Protein AF-A0A7V5C8H9-F1 (afdb_monomer_lite)

Structure (mmCIF, N/CA/C/O backbone):
data_AF-A0A7V5C8H9-F1
#
_entry.id   AF-A0A7V5C8H9-F1
#
loop_
_atom_site.group_PDB
_atom_site.id
_atom_site.type_symbol
_atom_site.label_atom_id
_atom_site.label_alt_id
_atom_site.label_comp_id
_atom_site.label_asym_id
_atom_site.label_entity_id
_atom_site.label_seq_id
_atom_site.pdbx_PDB_ins_code
_atom_site.Cartn_x
_atom_site.Cartn_y
_atom_site.Cartn_z
_atom_site.occupancy
_atom_site.B_iso_or_equiv
_atom_site.auth_seq_id
_atom_site.auth_comp_id
_atom_site.auth_asym_id
_atom_site.auth_atom_id
_atom_site.pdbx_PDB_model_num
ATOM 1 N N . MET A 1 1 ? -12.593 -4.363 -26.455 1.00 60.62 1 MET A N 1
ATOM 2 C CA . MET A 1 1 ? -13.608 -4.152 -25.395 1.00 60.62 1 MET A CA 1
ATOM 3 C C . MET A 1 1 ? -13.536 -5.195 -24.271 1.00 60.62 1 MET A C 1
ATOM 5 O O . MET A 1 1 ? -13.780 -4.804 -23.142 1.00 60.62 1 MET A O 1
ATOM 9 N N . GLY A 1 2 ? -13.136 -6.458 -24.508 1.00 65.38 2 GLY A N 1
ATOM 10 C CA . GLY A 1 2 ? -12.984 -7.467 -23.434 1.00 65.38 2 GLY A CA 1
ATOM 11 C C . GLY A 1 2 ? -11.867 -7.191 -22.411 1.00 65.38 2 GLY A C 1
ATOM 12 O O . GLY A 1 2 ? -12.106 -7.283 -21.214 1.00 65.38 2 GLY A O 1
ATOM 13 N N . ALA A 1 3 ? -10.695 -6.729 -22.864 1.00 66.19 3 ALA A N 1
ATOM 14 C CA . ALA A 1 3 ? -9.530 -6.504 -21.995 1.00 66.19 3 ALA A CA 1
ATOM 15 C C . ALA A 1 3 ? -9.757 -5.472 -20.870 1.00 66.19 3 ALA A C 1
ATOM 17 O O . ALA A 1 3 ? -9.165 -5.572 -19.801 1.00 66.19 3 ALA A O 1
ATOM 18 N N . LEU A 1 4 ? -10.635 -4.486 -21.088 1.00 79.62 4 LEU A N 1
ATOM 19 C CA . LEU A 1 4 ? -10.990 -3.520 -20.046 1.00 79.62 4 LEU A CA 1
ATOM 20 C C . LEU A 1 4 ? -11.759 -4.206 -18.919 1.00 79.62 4 LEU A C 1
ATOM 22 O O . LEU A 1 4 ? -11.449 -3.985 -17.759 1.00 79.62 4 LEU A O 1
ATOM 26 N N . VAL A 1 5 ? -12.725 -5.064 -19.246 1.00 85.62 5 VAL A N 1
ATOM 27 C CA . VAL A 1 5 ? -13.503 -5.785 -18.234 1.00 85.62 5 VAL A CA 1
ATOM 28 C C . VAL A 1 5 ? -12.611 -6.774 -17.483 1.00 85.62 5 VAL A C 1
ATOM 30 O O . VAL A 1 5 ? -12.668 -6.815 -16.262 1.00 85.62 5 VAL A O 1
ATOM 33 N N . GLU A 1 6 ? -11.733 -7.501 -18.174 1.00 86.81 6 GLU A N 1
ATOM 34 C CA . GLU A 1 6 ? -10.829 -8.476 -17.541 1.00 86.81 6 GLU A CA 1
ATOM 35 C C . GLU A 1 6 ? -9.811 -7.843 -16.584 1.00 86.81 6 GLU A C 1
ATOM 37 O O . GLU A 1 6 ? -9.494 -8.440 -15.559 1.00 86.81 6 GLU A O 1
ATOM 42 N N . ILE A 1 7 ? -9.319 -6.636 -16.882 1.00 86.88 7 ILE A N 1
ATOM 43 C CA . ILE A 1 7 ? -8.300 -5.965 -16.058 1.00 86.88 7 ILE A CA 1
ATOM 44 C C . ILE A 1 7 ? -8.938 -5.062 -14.996 1.00 86.88 7 ILE A C 1
ATOM 46 O O . ILE A 1 7 ? -8.483 -5.023 -13.855 1.00 86.88 7 ILE A O 1
ATOM 50 N N . ILE A 1 8 ? -9.994 -4.324 -15.343 1.00 90.69 8 ILE A N 1
ATOM 51 C CA . ILE A 1 8 ? -10.571 -3.292 -14.471 1.00 90.69 8 ILE A CA 1
ATOM 52 C C . ILE A 1 8 ? -11.517 -3.908 -13.438 1.00 90.69 8 ILE A C 1
ATOM 54 O O . ILE A 1 8 ? -11.456 -3.542 -12.265 1.00 90.69 8 ILE A O 1
ATOM 58 N N . LEU A 1 9 ? -12.362 -4.866 -13.834 1.00 92.81 9 LEU A N 1
ATOM 59 C CA . LEU A 1 9 ? -13.318 -5.508 -12.927 1.00 92.81 9 LEU A CA 1
ATOM 60 C C . LEU A 1 9 ? -12.660 -6.086 -11.658 1.00 92.81 9 LEU A C 1
ATOM 62 O O . LEU A 1 9 ? -13.144 -5.766 -10.570 1.00 92.81 9 LEU A O 1
ATOM 66 N N . PRO A 1 10 ? -11.566 -6.875 -11.723 1.00 93.12 10 PRO A N 1
ATOM 67 C CA . PRO A 1 10 ? -10.944 -7.407 -10.512 1.00 93.12 10 PRO A CA 1
ATOM 68 C C . PRO A 1 10 ? -10.382 -6.307 -9.605 1.00 93.12 10 PRO A C 1
ATOM 70 O O . PRO A 1 10 ? -10.499 -6.416 -8.387 1.00 93.12 10 PRO A O 1
ATOM 73 N N . VAL A 1 11 ? -9.847 -5.215 -10.164 1.00 94.75 11 VAL A N 1
ATOM 74 C CA . VAL A 1 11 ? -9.372 -4.073 -9.364 1.00 94.75 11 VAL A CA 1
ATOM 75 C C . VAL A 1 11 ? -10.534 -3.439 -8.596 1.00 94.75 11 VAL A C 1
ATOM 77 O O . VAL A 1 11 ? -10.428 -3.217 -7.390 1.00 94.75 11 VAL A O 1
ATOM 80 N N . PHE A 1 12 ? -11.674 -3.220 -9.255 1.00 94.19 12 PHE A N 1
ATOM 81 C CA . PHE A 1 12 ? -12.871 -2.696 -8.592 1.00 94.19 12 PHE A CA 1
ATOM 82 C C . PHE A 1 12 ? -13.431 -3.649 -7.530 1.00 94.19 12 PHE A C 1
ATOM 84 O O . PHE A 1 12 ? -13.884 -3.182 -6.486 1.00 94.19 12 PHE A O 1
ATOM 91 N N . LEU A 1 13 ? -13.364 -4.968 -7.743 1.00 95.44 13 LEU A N 1
ATOM 92 C CA . LEU A 1 13 ? -13.762 -5.952 -6.731 1.00 95.44 13 LEU A CA 1
ATOM 93 C C . LEU A 1 13 ? -12.880 -5.873 -5.479 1.00 95.44 13 LEU A C 1
ATOM 95 O O . LEU A 1 13 ? -13.404 -5.894 -4.366 1.00 95.44 13 LEU A O 1
ATOM 99 N N . VAL A 1 14 ? -11.561 -5.727 -5.644 1.00 95.06 14 VAL A N 1
ATOM 100 C CA . VAL A 1 14 ? -10.624 -5.566 -4.519 1.00 95.06 14 VAL A CA 1
ATOM 101 C C . VAL A 1 14 ? -10.914 -4.277 -3.744 1.00 95.06 14 VAL A C 1
ATOM 103 O O . VAL A 1 14 ? -10.994 -4.303 -2.514 1.00 95.06 14 VAL A O 1
ATOM 106 N N . VAL A 1 15 ? -11.141 -3.160 -4.444 1.00 94.12 15 VAL A N 1
ATOM 107 C CA . VAL A 1 15 ? -11.499 -1.878 -3.810 1.00 94.12 15 VAL A CA 1
ATOM 108 C C . VAL A 1 15 ? -12.837 -1.984 -3.067 1.00 94.12 15 VAL A C 1
ATOM 110 O O . VAL A 1 15 ? -12.940 -1.561 -1.914 1.00 94.12 15 VAL A O 1
ATOM 113 N N . GLY A 1 16 ? -13.848 -2.598 -3.686 1.00 95.44 16 GLY A N 1
ATOM 114 C CA . GLY A 1 16 ? -15.160 -2.816 -3.075 1.00 95.44 16 GLY A CA 1
ATOM 115 C C . GLY A 1 16 ? -15.095 -3.697 -1.825 1.00 95.44 16 GLY A C 1
ATOM 116 O O . GLY A 1 16 ? -15.741 -3.396 -0.822 1.00 95.44 16 GLY A O 1
ATOM 117 N N . PHE A 1 17 ? -14.263 -4.740 -1.838 1.00 95.50 17 PHE A N 1
ATOM 118 C CA . PHE A 1 17 ? -14.013 -5.565 -0.657 1.00 95.50 17 PHE A CA 1
ATOM 119 C C . PHE A 1 17 ? -13.394 -4.751 0.489 1.00 95.50 17 PHE A C 1
ATOM 121 O O . PHE A 1 17 ? -13.872 -4.837 1.621 1.00 95.50 17 PHE A O 1
ATOM 128 N N . GLY A 1 18 ? -12.395 -3.909 0.201 1.00 92.12 18 GLY A N 1
ATOM 129 C CA . GLY A 1 18 ? -11.794 -3.010 1.194 1.00 92.12 18 GLY A CA 1
ATOM 130 C C . GLY A 1 18 ? -12.806 -2.035 1.811 1.00 92.12 18 GLY A C 1
ATOM 131 O O . GLY A 1 18 ? -12.813 -1.814 3.025 1.00 92.12 18 GLY A O 1
ATOM 132 N N . TYR A 1 19 ? -13.727 -1.512 0.998 1.00 93.06 19 TYR A N 1
ATOM 133 C CA . TYR A 1 19 ? -14.820 -0.666 1.480 1.00 93.06 19 TYR A CA 1
ATOM 134 C C . TYR A 1 19 ? -15.780 -1.427 2.406 1.00 93.06 19 TYR A C 1
ATOM 136 O O . TYR A 1 19 ? -16.101 -0.956 3.492 1.00 93.06 19 TYR A O 1
ATOM 144 N N . ILE A 1 20 ? -16.200 -2.639 2.033 1.00 95.12 20 ILE A N 1
ATOM 145 C CA . ILE A 1 20 ? -17.085 -3.458 2.879 1.00 95.12 20 ILE A CA 1
ATOM 146 C C . ILE A 1 20 ? -16.391 -3.846 4.192 1.00 95.12 20 ILE A C 1
ATOM 148 O O . ILE A 1 20 ? -17.038 -3.868 5.239 1.00 95.12 20 ILE A O 1
ATOM 152 N N . ALA A 1 21 ? -15.089 -4.141 4.158 1.00 93.31 21 ALA A N 1
ATOM 153 C CA . ALA A 1 21 ? -14.311 -4.503 5.342 1.00 93.31 21 ALA A CA 1
ATOM 154 C C . ALA A 1 21 ? -14.218 -3.350 6.356 1.00 93.31 21 ALA A C 1
ATOM 156 O O . ALA A 1 21 ? -14.407 -3.566 7.554 1.00 93.31 21 ALA A O 1
ATOM 157 N N . THR A 1 22 ? -13.992 -2.124 5.877 1.00 91.94 22 THR A N 1
ATOM 158 C CA . THR A 1 22 ? -13.986 -0.921 6.726 1.00 91.94 22 THR A CA 1
ATOM 159 C C . THR A 1 22 ? -15.395 -0.565 7.206 1.00 91.94 22 THR A C 1
ATOM 161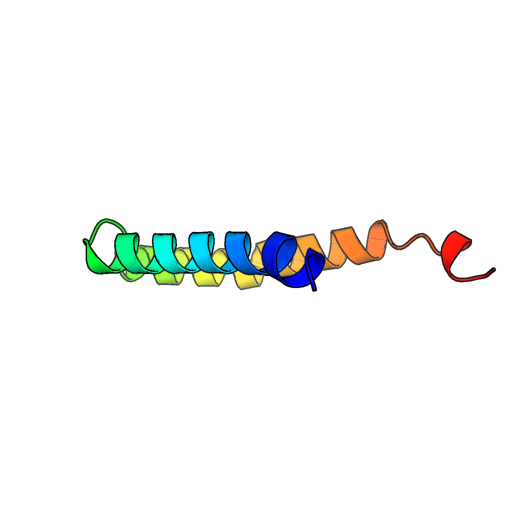 O O . THR A 1 22 ? -15.585 -0.312 8.393 1.00 91.94 22 THR A O 1
ATOM 164 N N . TRP A 1 23 ? -16.410 -0.645 6.337 1.00 90.56 23 TRP A N 1
ATOM 165 C CA . TRP A 1 23 ? -17.809 -0.383 6.698 1.00 90.56 23 TRP A CA 1
ATOM 166 C C . TRP A 1 23 ? -18.354 -1.352 7.756 1.00 90.56 23 TRP A C 1
ATOM 168 O O . TRP A 1 23 ? -19.090 -0.944 8.651 1.00 90.56 23 TRP A O 1
ATOM 178 N N . ARG A 1 24 ? -17.956 -2.629 7.706 1.00 90.94 24 ARG A N 1
ATOM 179 C CA . ARG A 1 24 ? -18.311 -3.633 8.724 1.00 90.94 24 ARG A CA 1
ATOM 180 C C . ARG A 1 24 ? -17.525 -3.504 10.034 1.00 90.94 24 ARG A C 1
ATOM 182 O O . ARG A 1 24 ? -17.744 -4.312 10.931 1.00 90.94 24 ARG A O 1
ATOM 189 N N . GLY A 1 25 ? -16.607 -2.542 10.150 1.00 88.25 25 GLY A N 1
ATOM 190 C CA . GLY A 1 25 ? -15.777 -2.353 11.343 1.00 88.25 25 GLY A CA 1
ATOM 191 C C . GLY A 1 25 ? -14.738 -3.457 11.568 1.00 88.25 25 GLY A C 1
ATOM 192 O O . GLY A 1 25 ? -14.136 -3.519 12.634 1.00 88.25 25 GLY A O 1
ATOM 193 N N . LEU A 1 26 ? -14.506 -4.322 10.572 1.00 87.88 26 LEU A N 1
ATOM 194 C CA . LEU A 1 26 ? -13.478 -5.371 10.625 1.00 87.88 26 LEU A CA 1
ATOM 195 C C . LEU A 1 26 ? -12.062 -4.789 10.516 1.00 87.88 26 LEU A C 1
ATOM 197 O O . LEU A 1 26 ? -11.085 -5.473 10.809 1.00 87.88 26 LEU A O 1
ATOM 201 N N . PHE A 1 27 ? -11.955 -3.536 10.074 1.00 87.44 27 PHE A N 1
ATOM 202 C CA . PHE A 1 27 ? -10.703 -2.826 9.883 1.00 87.44 27 PHE A CA 1
ATOM 203 C C . PHE A 1 27 ? -10.795 -1.453 10.559 1.00 87.44 27 PHE A C 1
ATOM 205 O O . PHE A 1 27 ? -11.592 -0.608 10.147 1.00 87.44 27 PHE A O 1
ATOM 212 N N . SER A 1 28 ? -10.024 -1.253 11.631 1.00 90.00 28 SER A N 1
ATOM 213 C CA . SER A 1 28 ? -10.031 -0.009 12.408 1.00 90.00 28 SER A CA 1
ATOM 214 C C . SER A 1 28 ? -9.361 1.138 11.644 1.00 90.00 28 SER A C 1
ATOM 216 O O . SER A 1 28 ? -8.532 0.908 10.762 1.00 90.00 28 SER A O 1
ATOM 218 N N . GLN A 1 29 ? -9.673 2.385 12.014 1.00 88.75 29 GLN A N 1
ATOM 219 C CA . GLN A 1 29 ? -8.997 3.571 11.465 1.00 88.75 29 GLN A CA 1
ATOM 220 C C . GLN A 1 29 ? -7.475 3.508 11.648 1.00 88.75 29 GLN A C 1
ATOM 222 O O . GLN A 1 29 ? -6.732 3.790 10.715 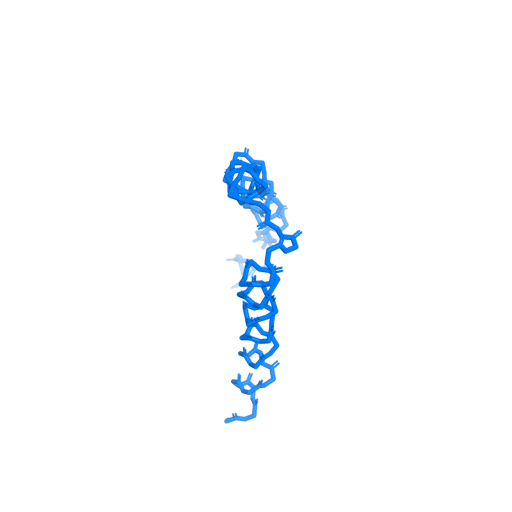1.00 88.75 29 GLN A O 1
ATOM 227 N N . GLU A 1 30 ? -7.011 3.051 12.811 1.00 92.56 30 GLU A N 1
ATOM 228 C CA . GLU A 1 30 ? -5.583 2.854 13.087 1.00 92.56 30 GLU A CA 1
ATOM 229 C C . GLU A 1 30 ? -4.954 1.809 12.151 1.00 92.56 30 GLU A C 1
ATOM 231 O O . GLU A 1 30 ? -3.825 1.982 11.691 1.00 92.56 30 GLU A O 1
ATOM 236 N N . GLY A 1 31 ? -5.698 0.748 11.815 1.00 91.88 31 GLY A N 1
ATOM 237 C CA . GLY A 1 31 ? -5.287 -0.246 10.825 1.00 91.88 31 GLY A CA 1
ATOM 238 C C . GLY A 1 31 ? -5.169 0.342 9.417 1.00 91.88 31 GLY A C 1
ATOM 239 O O . GLY A 1 31 ? -4.206 0.042 8.709 1.00 91.88 31 GLY A O 1
ATOM 240 N N . VAL A 1 32 ? -6.102 1.220 9.020 1.00 91.50 32 VAL A N 1
ATOM 241 C CA . VAL A 1 32 ? -6.037 1.959 7.743 1.00 91.50 32 VAL A CA 1
ATOM 242 C C . VAL A 1 32 ? -4.803 2.854 7.701 1.00 91.50 32 VAL A C 1
ATOM 244 O O . VAL A 1 32 ? -4.049 2.806 6.728 1.00 91.50 32 VAL A O 1
ATOM 247 N N . ASP A 1 33 ? -4.550 3.615 8.762 1.00 94.12 33 ASP A N 1
ATOM 248 C CA . ASP A 1 33 ? -3.385 4.496 8.853 1.00 94.12 33 ASP A CA 1
ATOM 249 C C . ASP A 1 33 ? -2.066 3.714 8.828 1.00 94.12 33 ASP A C 1
ATOM 251 O O . ASP A 1 33 ? -1.109 4.113 8.155 1.00 94.12 33 ASP A O 1
ATOM 255 N N . GLY A 1 34 ? -2.010 2.577 9.525 1.00 94.44 34 GLY A N 1
ATOM 256 C CA . GLY A 1 34 ? -0.872 1.662 9.484 1.00 94.44 34 GLY A CA 1
ATOM 257 C C . GLY A 1 34 ? -0.622 1.120 8.075 1.00 94.44 34 GLY A C 1
ATOM 258 O O . GLY A 1 34 ? 0.506 1.181 7.578 1.00 94.44 34 GLY A O 1
ATOM 259 N N . LEU A 1 35 ? -1.679 0.662 7.397 1.00 94.19 35 LEU A N 1
ATOM 260 C CA . LEU A 1 35 ? -1.614 0.167 6.021 1.00 94.19 35 LEU A CA 1
ATOM 261 C C . LEU A 1 35 ? -1.149 1.255 5.045 1.00 94.19 35 LEU A C 1
ATOM 263 O O . LEU A 1 35 ? -0.290 0.996 4.199 1.00 94.19 35 LEU A O 1
ATOM 267 N N . MET A 1 36 ? -1.669 2.476 5.175 1.00 94.69 36 MET A N 1
ATOM 268 C CA . MET A 1 36 ? -1.271 3.628 4.363 1.00 94.69 36 MET A CA 1
ATOM 269 C C . MET A 1 36 ? 0.217 3.943 4.526 1.00 94.69 36 MET A C 1
ATOM 271 O O . MET A 1 36 ? 0.926 4.083 3.528 1.00 94.69 36 MET A O 1
ATOM 275 N N . LYS A 1 37 ? 0.714 3.999 5.768 1.00 96.19 37 LYS A N 1
ATOM 276 C CA . LYS A 1 37 ? 2.133 4.259 6.061 1.00 96.19 37 LYS A CA 1
ATOM 277 C C . LYS A 1 37 ? 3.043 3.157 5.526 1.00 96.19 37 LYS A C 1
ATOM 279 O O . LYS A 1 37 ? 4.072 3.471 4.933 1.00 96.19 37 LYS A O 1
ATOM 284 N N . PHE A 1 38 ? 2.677 1.887 5.703 1.00 96.38 38 PHE A N 1
ATOM 285 C CA . PHE A 1 38 ? 3.433 0.760 5.148 1.00 96.38 38 PHE A CA 1
ATOM 286 C C . PHE A 1 38 ? 3.485 0.820 3.619 1.00 96.38 38 PHE A C 1
ATOM 288 O O . PHE A 1 38 ? 4.554 0.700 3.016 1.00 96.38 38 PHE A O 1
ATOM 295 N N . THR A 1 39 ? 2.332 1.053 2.992 1.00 96.12 39 THR A N 1
ATOM 296 C CA . THR A 1 39 ? 2.222 1.105 1.534 1.00 96.12 39 THR A CA 1
ATOM 297 C C . THR A 1 39 ? 3.103 2.214 0.969 1.00 96.12 39 THR A C 1
ATOM 299 O O . THR A 1 39 ? 3.878 1.968 0.052 1.00 96.12 39 THR A O 1
ATOM 302 N N . GLN A 1 40 ? 3.045 3.413 1.549 1.00 96.38 40 GLN A N 1
ATOM 303 C CA . GLN A 1 40 ? 3.802 4.568 1.065 1.00 96.38 40 GLN A CA 1
ATOM 304 C C . GLN A 1 40 ? 5.303 4.475 1.343 1.00 96.38 40 GLN A C 1
ATOM 306 O O . GLN A 1 40 ? 6.098 4.774 0.458 1.00 96.38 40 GLN A O 1
ATOM 311 N N . ASN A 1 41 ? 5.705 4.054 2.543 1.00 96.00 41 ASN A N 1
ATOM 312 C CA . ASN A 1 41 ? 7.117 4.081 2.934 1.00 96.00 41 ASN A CA 1
ATOM 313 C C . ASN A 1 41 ? 7.895 2.837 2.504 1.00 96.00 41 ASN A C 1
ATOM 315 O O . ASN A 1 41 ? 9.119 2.887 2.426 1.00 96.00 41 ASN A O 1
ATOM 319 N N . PHE A 1 42 ? 7.210 1.720 2.252 1.00 94.75 42 PHE A N 1
ATOM 320 C CA . PHE A 1 42 ? 7.869 0.454 1.948 1.00 94.75 42 PHE A CA 1
ATOM 321 C C . PHE A 1 42 ? 7.367 -0.166 0.649 1.00 94.75 42 PHE A C 1
ATOM 323 O O . PHE A 1 42 ? 8.162 -0.374 -0.269 1.00 94.75 42 PHE A O 1
ATOM 330 N N . ALA A 1 43 ? 6.062 -0.432 0.530 1.00 95.25 43 ALA A N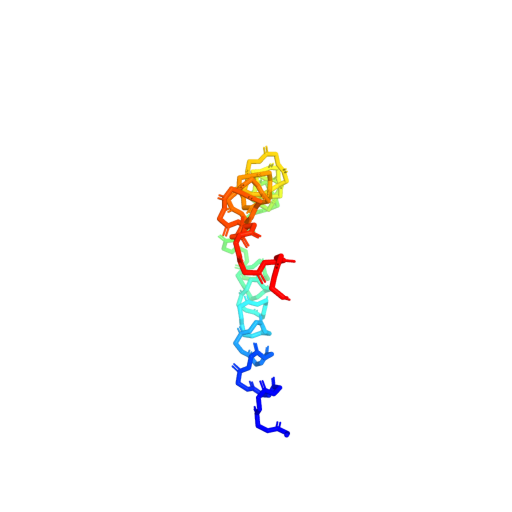 1
ATOM 331 C CA . ALA A 1 43 ? 5.549 -1.192 -0.610 1.00 95.25 43 ALA A CA 1
ATOM 332 C C . ALA A 1 43 ? 5.748 -0.451 -1.942 1.00 95.25 43 ALA A C 1
ATOM 334 O O . ALA A 1 43 ? 6.282 -1.036 -2.879 1.00 95.25 43 ALA A O 1
ATOM 335 N N . ILE A 1 44 ? 5.384 0.834 -2.017 1.00 96.19 44 ILE A N 1
ATOM 336 C CA . ILE A 1 44 ? 5.540 1.662 -3.220 1.00 96.19 44 ILE A CA 1
ATOM 337 C C . ILE A 1 44 ? 7.022 1.789 -3.607 1.00 96.19 44 ILE A C 1
ATOM 339 O O . ILE A 1 44 ? 7.346 1.422 -4.736 1.00 96.19 44 ILE A O 1
ATOM 343 N N . PRO A 1 45 ? 7.948 2.211 -2.721 1.00 94.44 45 PRO A N 1
ATOM 344 C CA . PRO A 1 45 ? 9.372 2.265 -3.049 1.00 94.44 45 PRO A CA 1
ATOM 345 C C . PR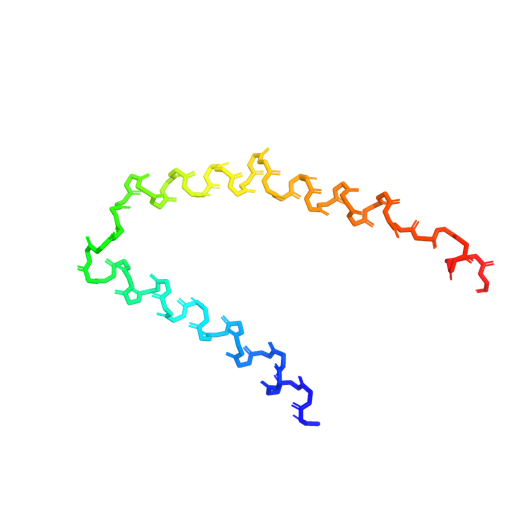O A 1 45 ? 9.937 0.922 -3.518 1.00 94.44 45 PRO A C 1
ATOM 347 O O . PRO A 1 45 ? 10.676 0.881 -4.497 1.00 94.44 45 PRO A O 1
ATOM 350 N N . THR A 1 46 ? 9.554 -0.184 -2.873 1.00 95.00 46 THR A N 1
ATOM 351 C CA . THR A 1 46 ? 10.031 -1.527 -3.243 1.00 95.00 46 THR A CA 1
ATOM 352 C C . THR A 1 46 ? 9.473 -1.980 -4.591 1.00 95.00 46 THR A C 1
ATOM 354 O O . THR A 1 46 ? 10.206 -2.554 -5.392 1.00 95.00 46 THR A O 1
ATOM 357 N N . LEU A 1 47 ? 8.197 -1.698 -4.876 1.00 94.25 47 LEU A N 1
ATOM 358 C CA . LEU A 1 47 ? 7.579 -1.976 -6.175 1.00 94.25 47 LEU A CA 1
ATOM 359 C C . LEU A 1 47 ? 8.230 -1.153 -7.285 1.00 94.25 47 LEU A C 1
ATOM 361 O O . LEU A 1 47 ? 8.546 -1.704 -8.335 1.00 94.25 47 LEU A O 1
ATOM 365 N N . LEU A 1 48 ? 8.473 0.138 -7.044 1.00 93.75 48 LEU A N 1
ATOM 366 C CA . LEU A 1 48 ? 9.159 1.019 -7.987 1.00 93.75 48 LEU A CA 1
ATOM 367 C C . LEU A 1 48 ? 10.592 0.548 -8.236 1.00 93.75 48 LEU A C 1
ATOM 36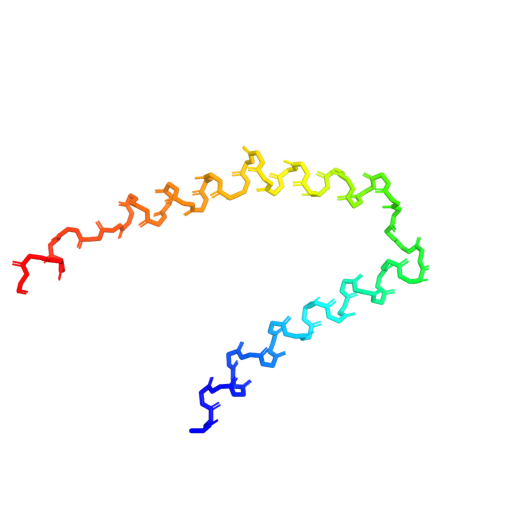9 O O . LEU A 1 48 ? 10.996 0.405 -9.385 1.00 93.75 48 LEU A O 1
ATOM 373 N N . PHE A 1 49 ? 11.343 0.230 -7.183 1.00 93.62 49 PHE A N 1
ATOM 374 C CA . PHE A 1 49 ? 12.689 -0.323 -7.313 1.00 93.62 49 PHE A CA 1
ATOM 375 C C . PHE A 1 49 ? 12.687 -1.661 -8.062 1.00 93.62 49 PHE A C 1
ATOM 377 O O . PHE A 1 49 ? 13.514 -1.887 -8.942 1.00 93.62 49 PHE A O 1
ATOM 384 N N . GLY A 1 50 ? 11.738 -2.548 -7.761 1.00 91.62 50 GLY A N 1
ATOM 385 C CA . GLY A 1 50 ? 11.550 -3.810 -8.470 1.00 91.62 50 GLY A CA 1
ATOM 386 C C . GLY A 1 50 ? 11.246 -3.603 -9.955 1.00 91.62 50 GLY A C 1
ATOM 387 O O . GLY A 1 50 ? 11.845 -4.260 -10.80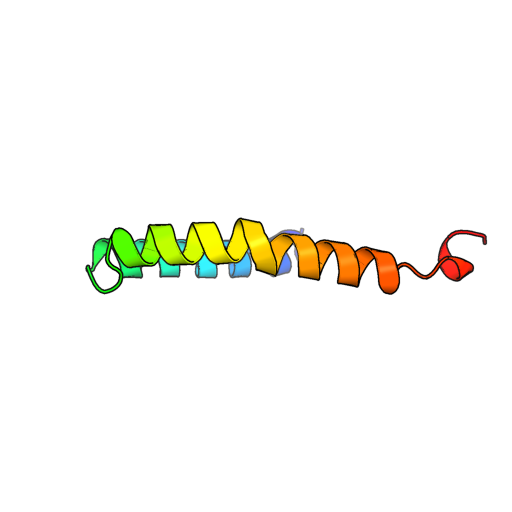0 1.00 91.62 50 GLY A O 1
ATOM 388 N N . ALA A 1 51 ? 10.362 -2.662 -10.282 1.00 89.75 51 ALA A N 1
ATOM 389 C CA . ALA A 1 51 ? 10.032 -2.315 -11.659 1.00 89.75 51 ALA A CA 1
ATOM 390 C C . ALA A 1 51 ? 11.238 -1.731 -12.409 1.00 89.75 51 ALA A C 1
ATOM 392 O O . ALA A 1 51 ? 11.474 -2.106 -13.550 1.00 89.75 51 ALA A O 1
ATOM 393 N N . ILE A 1 52 ? 12.028 -0.870 -11.757 1.00 89.12 52 ILE A N 1
ATOM 394 C CA . ILE A 1 52 ? 13.231 -0.255 -12.338 1.00 89.12 52 ILE A CA 1
ATOM 395 C C . ILE A 1 52 ? 14.365 -1.280 -12.495 1.00 89.12 52 ILE A C 1
ATOM 397 O O . ILE A 1 52 ? 15.034 -1.306 -13.518 1.00 89.12 52 ILE A O 1
ATOM 401 N N . SER A 1 53 ? 14.587 -2.149 -11.508 1.00 88.12 53 SER A N 1
ATOM 402 C CA . SER A 1 53 ? 15.646 -3.174 -11.557 1.00 88.12 53 SER A CA 1
ATOM 403 C C . SER A 1 53 ? 15.356 -4.294 -12.555 1.00 88.12 53 SER A C 1
ATOM 405 O O . SER A 1 53 ? 16.282 -4.892 -13.094 1.00 88.12 53 SER A O 1
ATOM 407 N N . ARG A 1 54 ? 14.074 -4.576 -12.807 1.00 82.31 54 ARG A N 1
ATOM 408 C CA . ARG A 1 54 ? 13.610 -5.490 -13.858 1.00 82.31 54 ARG A CA 1
ATOM 409 C C . ARG A 1 54 ? 13.353 -4.780 -15.181 1.00 82.31 54 ARG A C 1
ATOM 411 O O . ARG A 1 54 ? 12.898 -5.432 -16.118 1.00 82.31 54 ARG A O 1
ATOM 418 N N . LEU A 1 55 ? 13.593 -3.468 -15.248 1.00 76.62 55 LEU A N 1
ATOM 419 C CA . LEU A 1 55 ? 13.510 -2.722 -16.488 1.00 76.62 55 LEU A CA 1
ATOM 420 C C . LEU A 1 55 ? 14.626 -3.252 -17.382 1.00 76.62 55 LEU A C 1
ATOM 422 O O . LEU A 1 55 ? 15.805 -2.952 -17.194 1.00 76.62 55 LEU A O 1
ATOM 426 N N . ASP A 1 56 ? 14.241 -4.124 -18.303 1.00 63.81 56 ASP A N 1
ATOM 427 C CA . ASP A 1 56 ? 15.162 -4.737 -19.231 1.00 63.81 56 ASP A CA 1
ATOM 428 C C . ASP A 1 56 ? 15.619 -3.661 -20.222 1.00 63.81 56 ASP A C 1
ATOM 430 O O . ASP A 1 56 ? 14.955 -3.352 -21.215 1.00 63.81 56 ASP A O 1
ATOM 434 N N . LEU A 1 57 ? 16.754 -3.034 -19.909 1.00 62.06 57 LEU A N 1
ATOM 435 C CA . LEU A 1 57 ? 17.391 -2.051 -20.780 1.00 62.06 57 LEU A CA 1
ATOM 436 C C . LEU A 1 57 ? 17.666 -2.659 -22.165 1.00 62.06 57 LEU A C 1
ATOM 438 O O . LEU A 1 57 ? 17.641 -1.928 -23.147 1.00 62.06 57 LEU A O 1
ATOM 442 N N . SER A 1 58 ? 17.839 -3.983 -22.282 1.00 60.41 58 SER A N 1
ATOM 443 C CA . SER A 1 58 ? 18.043 -4.635 -23.579 1.00 60.41 58 SER A CA 1
ATOM 444 C C . SER A 1 58 ? 16.788 -4.636 -24.462 1.00 60.41 58 SER A C 1
ATOM 446 O O . SER A 1 58 ? 16.917 -4.496 -25.675 1.00 60.41 58 SER A O 1
ATOM 448 N N . GLN A 1 59 ? 15.582 -4.679 -23.880 1.00 58.22 59 GLN A N 1
ATOM 449 C CA . GLN A 1 59 ? 14.325 -4.490 -24.622 1.00 58.22 59 GLN A CA 1
ATOM 450 C C . GLN A 1 59 ? 14.063 -3.024 -24.995 1.00 58.22 59 GLN A C 1
ATOM 452 O O . GLN A 1 59 ? 13.299 -2.757 -25.916 1.00 58.22 59 GLN A O 1
ATOM 457 N N . SER A 1 60 ? 14.676 -2.074 -24.282 1.00 58.28 60 SER A N 1
ATOM 458 C CA . SER A 1 60 ? 14.470 -0.633 -24.500 1.00 58.28 60 SER A CA 1
ATOM 459 C C . SER A 1 60 ? 15.422 -0.015 -25.537 1.00 58.28 60 SER A C 1
ATOM 461 O O . SER A 1 60 ? 15.209 1.127 -25.934 1.00 58.28 60 SER A O 1
ATOM 463 N N . PHE A 1 61 ? 16.464 -0.737 -25.971 1.00 63.00 61 PHE A N 1
ATOM 464 C CA . PHE A 1 61 ? 17.468 -0.278 -26.948 1.00 63.00 61 PHE A CA 1
ATOM 465 C C . PHE A 1 61 ? 17.411 -1.022 -28.300 1.00 63.00 61 PHE A C 1
ATOM 467 O O . PHE A 1 61 ? 18.409 -1.030 -29.025 1.00 63.00 61 PHE A O 1
ATOM 474 N N . GLN A 1 62 ? 16.277 -1.639 -28.650 1.00 49.09 62 GLN A N 1
ATOM 475 C CA . GLN A 1 62 ? 16.053 -2.241 -29.973 1.00 49.09 62 GLN A CA 1
ATOM 476 C C . GLN A 1 62 ? 15.200 -1.348 -30.876 1.00 49.09 62 GLN A C 1
ATOM 478 O O . GLN A 1 62 ? 14.236 -0.739 -30.361 1.00 49.09 62 GLN A O 1
#

Radius of gyration: 16.95 Å; chains: 1; bounding box: 36×13×43 Å

pLDDT: mean 86.87, std 12.25, range [49.09, 96.38]

Secondary structure (DSSP, 8-state):
-HHHHHHHHHHHHHHHHHHHHHHTTSS-HHHHHHHHHHIIIIIHHHHHHHHHHT--HHHH--

Sequence (62 aa):
MGALVEIILPVFLVVGFGYIATWRGLFSQEGVDGLMKFTQNFAIPTLLFGAISRLDLSQSFQ

Foldseek 3Di:
DVVCCVPVVVVVVVVVVVVVCVVVVVADPVNVVVVVCCCVPPVVVVVVVVCVVPPPVVVVPD